Protein AF-A0A8S3EZU0-F1 (afdb_monomer_lite)

Sequence (63 aa):
GYWLAYKDGVYDITSYVENHPGGKMVLRSAGKALEACWKIFTMHDMDHVYEILEEYRIGNLPP

Foldseek 3Di:
DFWEDEDFWIFDCVVVQPVDPVHVPCSVRGPYYCPVVCVVVVVCVDPVSVVVRVVGTPDGHDD

Organism: NCBI:txid392030

Radius of gyration: 10.9 Å; chains: 1; bounding box: 32×22×24 Å

Secondary structure (DSSP, 8-state):
--EEEETTEEEE-TTTGGG-TTGGGGGGGTTSBSHHHHTT-GGG-SHHHHHHHHHTEEEE---

pLDDT: mean 95.79, std 2.5, range [86.56, 98.44]

Structure (mmCIF, N/CA/C/O backbone):
data_AF-A0A8S3EZU0-F1
#
_entry.id   AF-A0A8S3EZU0-F1
#
loop_
_atom_site.group_PDB
_atom_site.id
_atom_site.type_symbol
_atom_site.label_atom_id
_atom_site.label_alt_id
_atom_site.label_comp_id
_atom_site.label_asym_id
_atom_site.label_entity_id
_atom_site.label_seq_id
_atom_site.pdbx_PDB_ins_code
_atom_site.Cartn_x
_atom_site.Cartn_y
_atom_site.Cartn_z
_atom_site.occupancy
_atom_site.B_iso_or_equiv
_atom_site.auth_seq_id
_atom_site.auth_comp_id
_atom_site.auth_asym_id
_atom_site.auth_atom_id
_atom_site.pdbx_PDB_model_num
ATOM 1 N N . GLY A 1 1 ? -0.593 6.202 11.930 1.00 86.56 1 GLY A N 1
ATOM 2 C CA . GLY A 1 1 ? -0.250 5.040 11.102 1.00 86.56 1 GLY A CA 1
ATOM 3 C C . GLY A 1 1 ? -0.001 5.500 9.686 1.00 86.56 1 GLY A C 1
ATOM 4 O O . GLY A 1 1 ? -0.585 6.503 9.282 1.00 86.56 1 GLY A O 1
ATOM 5 N N . TYR A 1 2 ? 0.873 4.812 8.962 1.00 97.00 2 TYR A N 1
ATOM 6 C CA . TYR A 1 2 ? 1.092 5.010 7.531 1.00 97.00 2 TYR A CA 1
ATOM 7 C C . TYR A 1 2 ? 0.427 3.863 6.789 1.00 97.00 2 TYR A C 1
ATOM 9 O O . TYR A 1 2 ? 0.887 2.729 6.864 1.00 97.00 2 TYR A O 1
ATOM 17 N N . TRP A 1 3 ? -0.685 4.154 6.123 1.00 97.31 3 TRP A N 1
ATOM 18 C CA . TRP A 1 3 ? -1.477 3.134 5.442 1.00 97.31 3 TRP A CA 1
ATOM 19 C C . TRP A 1 3 ? -1.380 3.292 3.938 1.00 97.31 3 TRP A C 1
ATOM 21 O O . TRP A 1 3 ? -1.114 4.386 3.443 1.00 97.31 3 TRP A O 1
ATOM 31 N N . LEU A 1 4 ? -1.603 2.213 3.209 1.00 96.56 4 LEU A N 1
ATOM 32 C CA . LEU A 1 4 ? -1.613 2.205 1.754 1.00 96.56 4 LEU A CA 1
ATOM 33 C C . LEU A 1 4 ? -2.557 1.116 1.250 1.00 96.56 4 LEU A C 1
ATOM 35 O O . LEU A 1 4 ? -2.944 0.221 2.004 1.00 96.56 4 LEU A O 1
ATOM 39 N N . ALA A 1 5 ? -2.956 1.234 -0.011 1.00 97.56 5 ALA A N 1
ATOM 40 C CA . ALA A 1 5 ? -3.825 0.268 -0.666 1.00 97.56 5 ALA A CA 1
ATOM 41 C C . ALA A 1 5 ? -3.128 -0.344 -1.881 1.00 97.56 5 ALA A C 1
ATOM 43 O O . ALA A 1 5 ? -2.374 0.332 -2.583 1.00 97.56 5 ALA A O 1
ATOM 44 N N . TYR A 1 6 ? -3.390 -1.619 -2.130 1.00 97.25 6 TYR A N 1
ATOM 45 C CA . TYR A 1 6 ? -2.978 -2.301 -3.350 1.00 97.25 6 TYR A CA 1
ATOM 46 C C . TYR A 1 6 ? -4.010 -3.370 -3.688 1.00 97.25 6 TYR A C 1
ATOM 48 O O . TYR A 1 6 ? -4.304 -4.232 -2.856 1.00 97.25 6 TYR A O 1
ATOM 56 N N . LYS A 1 7 ? -4.570 -3.307 -4.901 1.00 94.81 7 LYS A N 1
ATOM 57 C CA . LYS A 1 7 ? -5.781 -4.049 -5.272 1.00 94.81 7 LYS A CA 1
ATOM 58 C C . LYS A 1 7 ? -6.861 -3.806 -4.206 1.00 94.81 7 LYS A C 1
ATOM 60 O O . LYS A 1 7 ? -7.120 -2.661 -3.844 1.00 94.81 7 LYS A O 1
ATOM 65 N N . ASP A 1 8 ? -7.428 -4.873 -3.657 1.00 96.06 8 ASP A N 1
ATOM 66 C CA . ASP A 1 8 ? -8.446 -4.790 -2.611 1.00 96.06 8 ASP A CA 1
ATOM 67 C C . ASP A 1 8 ? -7.847 -4.728 -1.200 1.00 96.06 8 ASP A C 1
ATOM 69 O O . ASP A 1 8 ? -8.589 -4.580 -0.235 1.00 96.06 8 ASP A O 1
ATOM 73 N N . GLY A 1 9 ? -6.529 -4.884 -1.040 1.00 98.19 9 GLY A N 1
ATOM 74 C CA . GLY A 1 9 ? -5.867 -4.933 0.261 1.00 98.19 9 GLY A CA 1
ATOM 75 C C . GLY A 1 9 ? -5.586 -3.547 0.840 1.00 98.19 9 GLY A C 1
ATOM 76 O O . GLY A 1 9 ? -5.190 -2.624 0.126 1.00 98.19 9 GLY A O 1
ATOM 77 N N . VAL A 1 10 ? -5.747 -3.420 2.158 1.00 98.25 10 VAL A N 1
ATOM 78 C CA . VAL A 1 10 ? -5.321 -2.260 2.952 1.00 98.25 10 VAL A CA 1
ATOM 79 C C . VAL A 1 10 ? -4.216 -2.709 3.899 1.00 98.25 10 VAL A C 1
ATOM 81 O O . VAL A 1 10 ? -4.383 -3.699 4.614 1.00 98.25 10 VAL A O 1
ATOM 84 N N . TYR A 1 11 ? -3.109 -1.971 3.933 1.00 98.38 11 TYR A N 1
ATOM 85 C CA . TYR A 1 11 ? -1.907 -2.363 4.667 1.00 98.38 11 TYR A CA 1
ATOM 86 C C . TYR A 1 11 ? -1.417 -1.231 5.569 1.00 98.38 11 TYR A C 1
ATOM 88 O O . TYR A 1 11 ? -1.373 -0.073 5.144 1.00 98.38 11 TYR A O 1
ATOM 96 N N . ASP A 1 12 ? -1.023 -1.566 6.799 1.00 98.31 12 ASP A N 1
ATOM 97 C CA . ASP A 1 12 ? -0.368 -0.646 7.729 1.00 98.31 12 ASP A CA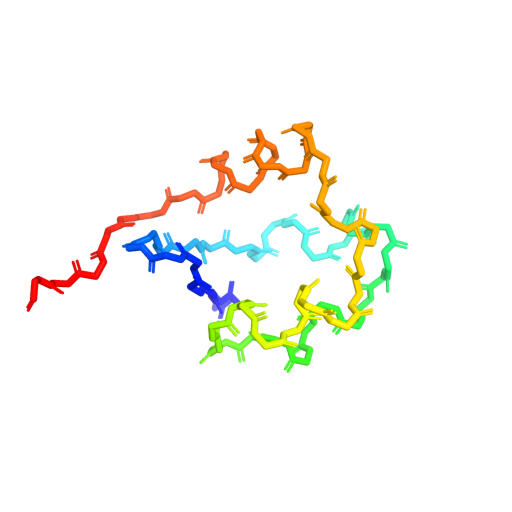 1
ATOM 98 C C . ASP A 1 12 ? 1.141 -0.894 7.733 1.00 98.31 12 ASP A C 1
ATOM 100 O O . ASP A 1 12 ? 1.648 -1.817 8.365 1.00 98.31 12 ASP A O 1
ATOM 104 N N . ILE A 1 13 ? 1.874 -0.018 7.052 1.00 97.50 13 ILE A N 1
ATOM 105 C CA . ILE A 1 13 ? 3.327 -0.115 6.916 1.00 97.50 13 ILE A CA 1
ATOM 106 C C . ILE A 1 13 ? 4.080 0.655 8.003 1.00 97.50 13 ILE A C 1
ATOM 108 O O . ILE A 1 13 ? 5.274 0.905 7.849 1.00 97.50 13 ILE A O 1
ATOM 112 N N . THR A 1 14 ? 3.425 1.076 9.093 1.00 98.00 14 THR A N 1
ATOM 113 C CA . THR A 1 14 ? 4.051 1.935 10.116 1.00 98.00 14 THR A CA 1
ATOM 114 C C . THR A 1 14 ? 5.364 1.359 10.648 1.00 98.00 14 THR A C 1
ATOM 116 O O . THR A 1 14 ? 6.330 2.104 10.799 1.00 98.00 14 THR A O 1
ATOM 119 N N . SER A 1 15 ? 5.427 0.045 10.880 1.00 97.19 15 SER A N 1
ATOM 120 C CA . SER A 1 15 ? 6.635 -0.659 11.335 1.00 97.19 15 SER A CA 1
ATOM 121 C C . SER A 1 15 ? 7.621 -0.998 10.211 1.00 97.19 15 SER A C 1
ATOM 123 O O . SER A 1 15 ? 8.781 -1.291 10.491 1.00 97.19 15 SER A O 1
ATOM 125 N N . TYR A 1 16 ? 7.196 -0.931 8.948 1.00 97.19 16 TYR A N 1
ATOM 126 C CA . TYR A 1 16 ? 8.029 -1.235 7.785 1.00 97.19 16 TYR A CA 1
ATOM 127 C C . TYR A 1 16 ? 8.837 -0.032 7.281 1.00 97.19 16 TYR A C 1
ATOM 129 O O . TYR A 1 16 ? 9.867 -0.219 6.638 1.00 97.19 16 TYR A O 1
ATOM 137 N N . VAL A 1 17 ? 8.410 1.206 7.574 1.00 96.94 17 VAL A N 1
ATOM 138 C CA . VAL A 1 17 ? 9.001 2.440 7.008 1.00 96.94 17 VAL A CA 1
ATOM 139 C C . VAL A 1 17 ? 10.530 2.483 7.103 1.00 96.94 17 VAL A C 1
ATOM 141 O O . VAL A 1 17 ? 11.184 2.841 6.126 1.00 96.94 17 VAL A O 1
ATOM 144 N N . GLU A 1 18 ? 11.100 2.124 8.254 1.00 96.69 18 GLU A N 1
ATOM 145 C CA . GLU A 1 18 ? 12.554 2.187 8.477 1.00 96.69 18 GLU A CA 1
ATOM 146 C C . GLU A 1 18 ? 13.319 1.035 7.796 1.00 96.69 18 GLU A C 1
ATOM 148 O O . GLU A 1 18 ? 14.522 1.147 7.580 1.00 96.69 18 GLU A O 1
ATOM 153 N N . ASN A 1 19 ? 12.623 -0.037 7.400 1.00 96.56 19 ASN A N 1
ATOM 154 C CA . ASN A 1 19 ? 13.193 -1.200 6.712 1.00 96.56 19 ASN A CA 1
ATOM 155 C C . ASN A 1 19 ? 13.014 -1.147 5.187 1.00 96.56 19 ASN A C 1
ATOM 157 O O . ASN A 1 19 ? 13.552 -1.995 4.476 1.00 96.56 19 ASN A O 1
ATOM 161 N N . HIS A 1 20 ? 12.260 -0.176 4.666 1.00 96.75 20 HIS A N 1
ATOM 162 C CA . HIS A 1 20 ? 12.011 -0.068 3.234 1.00 96.75 20 HIS A CA 1
ATOM 163 C C . HIS A 1 20 ? 13.315 0.245 2.464 1.00 96.75 20 HIS A C 1
ATOM 165 O O . HIS A 1 20 ? 13.927 1.288 2.718 1.00 96.75 20 HIS A O 1
ATOM 171 N N . PRO A 1 21 ? 13.723 -0.572 1.467 1.00 96.81 21 PRO A N 1
ATOM 172 C CA . PRO A 1 21 ? 14.980 -0.371 0.735 1.00 96.81 21 PRO A CA 1
ATOM 173 C C . PRO A 1 21 ? 15.086 0.973 0.002 1.00 96.81 21 PRO A C 1
ATOM 175 O O . PRO A 1 21 ? 16.168 1.546 -0.097 1.00 96.81 21 PRO A O 1
ATOM 178 N N . GLY A 1 22 ? 13.963 1.523 -0.476 1.00 94.12 22 GLY A N 1
ATOM 179 C CA . GLY A 1 22 ? 13.902 2.867 -1.069 1.00 94.12 22 GLY A CA 1
ATOM 180 C C . GLY A 1 22 ? 13.902 4.008 -0.039 1.00 94.12 22 GLY A C 1
ATOM 181 O O . GLY A 1 22 ? 13.631 5.162 -0.384 1.00 94.12 22 GLY A O 1
ATOM 182 N N . GLY A 1 23 ? 14.136 3.693 1.237 1.00 95.62 23 GLY A N 1
ATOM 183 C CA . GLY A 1 23 ? 14.130 4.613 2.365 1.00 95.62 23 GLY A CA 1
ATOM 184 C C . GLY A 1 23 ? 12.775 5.285 2.584 1.00 95.62 23 GLY A C 1
ATOM 185 O O . GLY A 1 23 ? 11.717 4.802 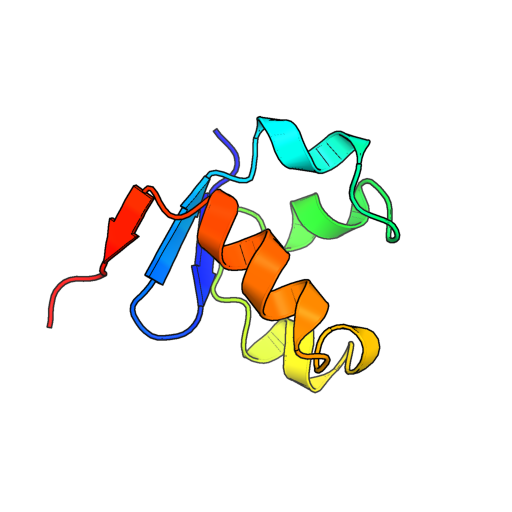2.169 1.00 95.62 23 GLY A O 1
ATOM 186 N N . LYS A 1 24 ? 12.810 6.482 3.180 1.00 95.25 24 LYS A N 1
ATOM 187 C CA . LYS A 1 24 ? 11.612 7.265 3.536 1.00 95.25 24 LYS A CA 1
ATOM 188 C C . LYS A 1 24 ? 10.785 7.747 2.337 1.00 95.25 24 LYS A C 1
ATOM 190 O O . LYS A 1 24 ? 9.738 8.358 2.534 1.00 95.25 24 LYS A O 1
ATOM 195 N N . MET A 1 25 ? 11.197 7.455 1.098 1.00 92.88 25 MET A N 1
ATOM 196 C CA . MET A 1 25 ? 10.406 7.761 -0.097 1.00 92.88 25 MET A CA 1
ATOM 197 C C . MET A 1 25 ? 9.040 7.057 -0.092 1.00 92.88 25 MET A C 1
ATOM 199 O O . MET A 1 25 ? 8.088 7.611 -0.641 1.00 92.88 25 MET A O 1
ATOM 203 N N . VAL A 1 26 ? 8.908 5.917 0.602 1.00 94.75 26 VAL A N 1
ATOM 204 C CA . VAL A 1 26 ? 7.624 5.216 0.799 1.00 94.75 26 VAL A CA 1
ATOM 205 C C . VAL A 1 26 ? 6.545 6.111 1.417 1.00 94.75 26 VAL A C 1
ATOM 207 O O . VAL A 1 26 ? 5.371 5.996 1.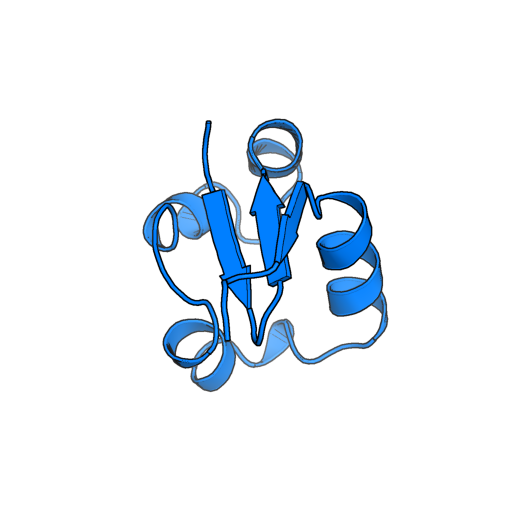073 1.00 94.75 26 VAL A O 1
ATOM 210 N N . LEU A 1 27 ? 6.934 7.090 2.242 1.00 95.38 27 LEU A N 1
ATOM 211 C CA . LEU A 1 27 ? 6.001 8.023 2.878 1.00 95.38 27 LEU A CA 1
ATOM 212 C C . LEU A 1 27 ? 5.254 8.904 1.864 1.00 95.38 27 LEU A C 1
ATOM 214 O O . LEU A 1 27 ? 4.182 9.416 2.174 1.00 95.38 27 LEU A O 1
ATOM 218 N N . ARG A 1 28 ? 5.756 9.047 0.628 1.00 93.56 28 ARG A N 1
ATOM 219 C CA . ARG A 1 28 ? 5.043 9.753 -0.455 1.00 93.56 28 ARG A CA 1
ATOM 220 C C . ARG A 1 28 ? 3.792 9.010 -0.937 1.00 93.56 28 ARG A C 1
ATOM 222 O O . ARG A 1 28 ? 2.914 9.640 -1.543 1.00 93.56 28 ARG A O 1
ATOM 229 N N . SER A 1 29 ? 3.724 7.708 -0.664 1.00 93.25 29 SER A N 1
ATOM 230 C CA . SER A 1 29 ? 2.601 6.818 -0.969 1.00 93.25 29 SER A CA 1
ATOM 231 C C . SER A 1 29 ? 1.664 6.605 0.224 1.00 93.25 29 SER A C 1
ATOM 233 O O . SER A 1 29 ? 0.656 5.921 0.076 1.00 93.25 29 SER A O 1
ATOM 235 N N . ALA A 1 30 ? 1.955 7.189 1.394 1.00 94.44 30 ALA A N 1
ATOM 236 C CA . ALA A 1 30 ? 1.068 7.080 2.546 1.00 94.44 30 ALA A CA 1
ATOM 237 C C . ALA A 1 30 ? -0.311 7.690 2.229 1.00 94.44 30 ALA A C 1
ATOM 239 O O . ALA A 1 30 ? -0.415 8.794 1.690 1.00 94.44 30 ALA A O 1
ATOM 240 N N . GLY A 1 31 ? -1.364 6.945 2.554 1.00 95.19 31 GLY A N 1
ATOM 241 C CA . GLY A 1 31 ? -2.760 7.257 2.264 1.00 95.19 31 GLY A CA 1
ATOM 242 C C . GLY A 1 31 ? -3.166 7.074 0.799 1.00 95.19 31 GLY A C 1
ATOM 243 O O . GLY A 1 31 ? -4.220 7.573 0.415 1.00 95.19 31 GLY A O 1
ATOM 244 N N . LYS A 1 32 ? -2.345 6.423 -0.039 1.00 94.81 32 LYS A N 1
ATOM 245 C CA . LYS A 1 32 ? -2.595 6.272 -1.482 1.00 94.81 32 LYS A CA 1
ATOM 246 C C . LYS A 1 32 ? -2.610 4.811 -1.921 1.00 94.81 32 LYS A C 1
ATOM 248 O O . LYS A 1 32 ? -2.098 3.928 -1.235 1.00 94.81 32 LYS A O 1
ATOM 253 N N . ALA A 1 33 ? -3.171 4.596 -3.107 1.00 96.19 33 ALA A N 1
ATOM 254 C CA . ALA A 1 33 ? -3.108 3.329 -3.817 1.00 96.19 33 ALA A CA 1
ATOM 255 C C . ALA A 1 33 ? -1.761 3.186 -4.553 1.00 96.19 33 ALA A C 1
ATOM 257 O O . ALA A 1 33 ? -1.240 4.159 -5.118 1.00 96.19 33 ALA A O 1
ATOM 258 N N . LEU A 1 34 ? -1.167 1.995 -4.512 1.00 96.06 34 LEU A N 1
ATOM 259 C CA . LEU A 1 34 ? 0.191 1.747 -4.995 1.00 96.06 34 LEU A CA 1
ATOM 260 C C . LEU A 1 34 ? 0.288 1.561 -6.511 1.00 96.06 34 LEU A C 1
ATOM 262 O O . LEU A 1 34 ? 1.372 1.747 -7.056 1.00 96.06 34 LEU A O 1
ATOM 266 N N . GLU A 1 35 ? -0.803 1.273 -7.221 1.00 94.06 35 GLU A N 1
ATOM 267 C CA . GLU A 1 35 ? -0.805 0.897 -8.643 1.00 94.06 35 GLU A CA 1
ATOM 268 C C . GLU A 1 35 ? -0.118 1.940 -9.524 1.00 94.06 35 GLU A C 1
ATOM 270 O O . GLU A 1 35 ? 0.670 1.592 -10.399 1.00 94.06 35 GLU A O 1
ATOM 275 N N . ALA A 1 36 ? -0.394 3.228 -9.302 1.00 90.88 36 ALA A N 1
ATOM 276 C CA . ALA A 1 36 ? 0.229 4.300 -10.078 1.00 90.88 36 ALA A CA 1
ATOM 277 C C . ALA A 1 36 ? 1.736 4.410 -9.798 1.00 90.88 36 ALA A C 1
ATOM 279 O O . ALA A 1 36 ? 2.521 4.665 -10.708 1.00 90.88 36 ALA A O 1
ATOM 280 N N . CYS A 1 37 ? 2.1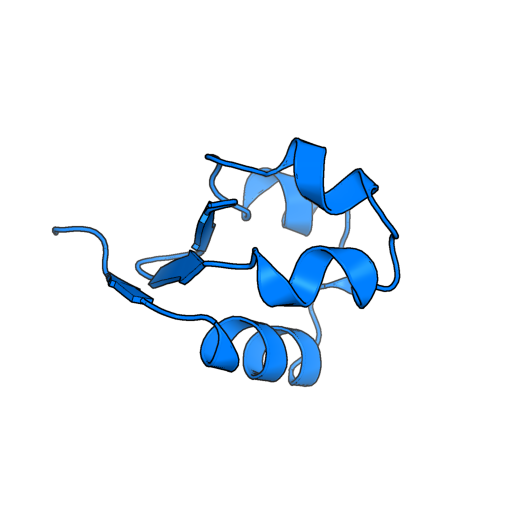38 4.196 -8.544 1.00 91.38 37 CYS A N 1
ATOM 281 C CA . CYS A 1 37 ? 3.530 4.267 -8.116 1.00 91.38 37 CYS A CA 1
ATOM 282 C C . CYS A 1 37 ? 4.322 3.062 -8.644 1.00 91.38 37 CYS A C 1
ATOM 284 O O . CYS A 1 37 ? 5.352 3.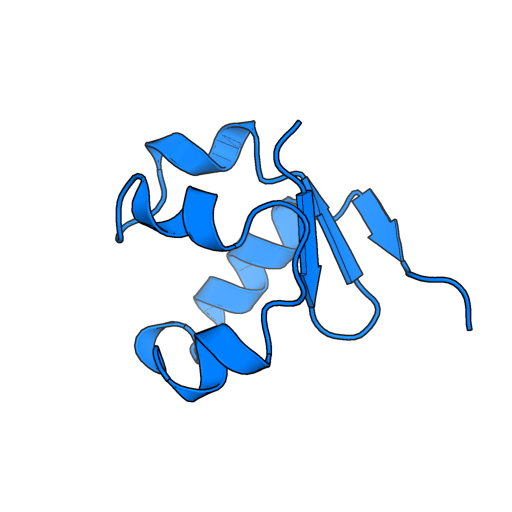231 -9.291 1.00 91.38 37 CYS A O 1
ATOM 286 N N . TRP A 1 38 ? 3.809 1.848 -8.451 1.00 94.44 38 TRP A N 1
ATOM 287 C CA . TRP A 1 38 ? 4.469 0.601 -8.842 1.00 94.44 38 TRP A CA 1
ATOM 288 C C . TRP A 1 38 ? 4.527 0.390 -10.359 1.00 94.44 38 TRP A C 1
ATOM 290 O O . TRP A 1 38 ? 5.450 -0.258 -10.839 1.00 94.44 38 TRP A O 1
ATOM 300 N N . LYS A 1 39 ? 3.640 1.027 -11.139 1.00 93.31 39 LYS A N 1
ATOM 301 C CA . LYS A 1 39 ? 3.778 1.108 -12.608 1.00 93.31 39 LYS A CA 1
ATOM 302 C C . LYS A 1 39 ? 5.020 1.879 -13.069 1.00 93.31 39 LYS A C 1
ATOM 304 O O . LYS A 1 39 ? 5.502 1.632 -14.168 1.00 93.31 39 LYS A O 1
ATOM 309 N N . ILE A 1 40 ? 5.503 2.832 -12.270 1.00 93.25 40 ILE A N 1
ATOM 310 C CA . ILE A 1 40 ? 6.695 3.643 -12.576 1.00 93.25 40 ILE A CA 1
ATOM 311 C C . ILE A 1 40 ? 7.932 3.014 -11.929 1.00 93.25 40 ILE A C 1
ATOM 313 O O . ILE A 1 40 ? 8.982 2.889 -12.553 1.00 93.25 40 ILE A O 1
ATOM 317 N N . PHE A 1 41 ? 7.803 2.601 -10.670 1.00 92.62 41 PHE A N 1
ATOM 318 C CA . PHE A 1 41 ? 8.860 1.990 -9.875 1.00 92.62 41 PHE A CA 1
ATOM 319 C C . PHE A 1 41 ? 8.757 0.468 -9.945 1.00 92.62 41 PHE A C 1
ATOM 321 O O . PHE A 1 41 ? 8.429 -0.194 -8.961 1.00 92.62 41 PHE A O 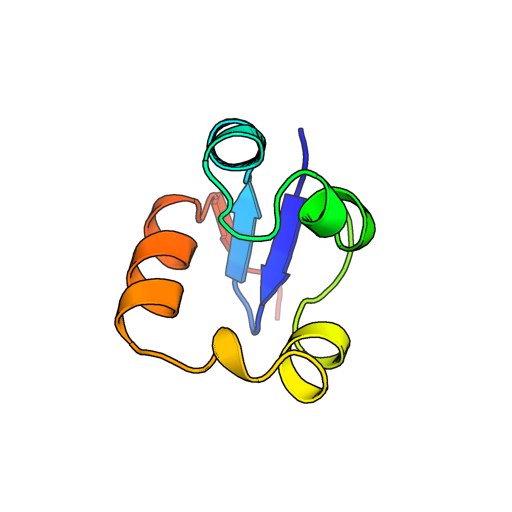1
ATOM 328 N N . THR A 1 42 ? 9.044 -0.080 -11.124 1.00 95.19 42 THR A N 1
ATOM 329 C CA . THR A 1 42 ? 8.826 -1.498 -11.445 1.00 95.19 42 THR A CA 1
ATOM 330 C C . THR A 1 42 ? 9.707 -2.467 -10.657 1.00 95.19 42 THR A C 1
ATOM 332 O O . THR A 1 42 ? 9.450 -3.662 -10.684 1.00 95.19 42 THR A O 1
ATOM 335 N N . MET A 1 43 ? 10.696 -1.989 -9.888 1.00 94.75 43 MET A N 1
ATOM 336 C CA . MET A 1 43 ? 11.464 -2.850 -8.979 1.00 94.75 43 MET A CA 1
ATOM 337 C C . MET A 1 43 ? 10.624 -3.468 -7.853 1.00 94.75 43 MET A C 1
ATOM 339 O O . MET A 1 43 ? 11.143 -4.286 -7.113 1.00 94.75 43 MET A O 1
ATOM 343 N N . HIS A 1 44 ? 9.357 -3.083 -7.694 1.00 96.38 44 HIS A N 1
ATOM 344 C CA . HIS A 1 44 ? 8.445 -3.714 -6.737 1.00 96.38 44 HIS A CA 1
ATOM 345 C C . HIS A 1 44 ? 7.674 -4.904 -7.336 1.00 96.38 44 HIS A C 1
ATOM 347 O O . HIS A 1 44 ? 6.976 -5.593 -6.600 1.00 96.38 44 HIS A O 1
ATOM 353 N N . ASP A 1 45 ? 7.791 -5.155 -8.646 1.00 95.31 45 ASP A N 1
ATOM 354 C CA . ASP A 1 45 ? 7.138 -6.273 -9.342 1.00 95.31 45 ASP A CA 1
ATOM 355 C C . ASP A 1 45 ? 7.966 -7.560 -9.193 1.00 95.31 45 ASP A C 1
ATOM 357 O O . ASP A 1 45 ? 8.616 -8.039 -10.123 1.00 95.31 45 ASP A O 1
ATOM 361 N N . MET A 1 46 ? 8.042 -8.055 -7.957 1.00 96.75 46 MET A N 1
ATOM 362 C CA . MET A 1 46 ? 8.761 -9.273 -7.584 1.00 96.75 46 MET A CA 1
ATOM 363 C C . MET A 1 46 ? 7.975 -10.016 -6.502 1.00 96.75 46 MET A C 1
ATOM 365 O O . MET A 1 46 ? 7.523 -9.390 -5.545 1.00 96.75 46 MET A O 1
ATOM 369 N N . ASP A 1 47 ? 7.874 -11.346 -6.605 1.00 97.69 47 ASP A N 1
ATOM 370 C CA . ASP A 1 47 ? 7.076 -12.188 -5.691 1.00 97.69 47 ASP A CA 1
ATOM 371 C C . ASP A 1 47 ? 7.346 -11.894 -4.207 1.00 97.69 47 ASP A C 1
ATOM 373 O O . ASP A 1 47 ? 6.419 -11.621 -3.448 1.00 97.69 47 ASP A O 1
ATOM 377 N N . HIS A 1 48 ? 8.619 -11.812 -3.810 1.00 97.19 48 HIS A N 1
ATOM 378 C CA . HIS A 1 48 ? 8.996 -11.527 -2.421 1.00 97.19 48 HIS A CA 1
ATOM 379 C C . HIS A 1 48 ? 8.536 -10.147 -1.914 1.00 97.19 48 HIS A C 1
ATOM 381 O O . HIS A 1 48 ? 8.356 -9.960 -0.715 1.00 97.19 48 HIS A O 1
ATOM 387 N N . VAL A 1 49 ? 8.346 -9.153 -2.791 1.00 97.44 49 VAL A N 1
ATOM 388 C CA . VAL A 1 49 ? 7.827 -7.833 -2.389 1.00 97.44 49 VAL A CA 1
ATOM 389 C C . VAL A 1 49 ? 6.337 -7.930 -2.075 1.00 97.44 49 VAL A C 1
ATOM 391 O O . VAL A 1 49 ? 5.873 -7.310 -1.119 1.00 97.44 49 VAL A O 1
ATOM 394 N N . TYR A 1 50 ? 5.594 -8.734 -2.838 1.00 97.38 50 TYR A N 1
ATOM 395 C CA . TYR A 1 50 ? 4.194 -9.031 -2.544 1.00 97.38 50 TYR A CA 1
ATOM 396 C C . TYR A 1 50 ? 4.047 -9.834 -1.247 1.00 97.38 50 TYR A C 1
ATOM 398 O O . TYR A 1 50 ? 3.151 -9.537 -0.461 1.00 97.38 50 TYR A O 1
ATOM 406 N N . GLU A 1 51 ? 4.947 -10.788 -0.991 1.00 98.25 51 GLU A N 1
ATOM 407 C CA . GLU A 1 51 ? 5.000 -11.533 0.275 1.00 98.25 51 GLU A CA 1
ATOM 408 C C . GLU A 1 51 ? 5.214 -10.593 1.469 1.00 98.25 51 GLU A C 1
ATOM 410 O O . GLU A 1 51 ? 4.416 -10.611 2.403 1.00 98.25 51 GLU A O 1
ATOM 415 N N . ILE A 1 52 ? 6.213 -9.702 1.395 1.00 97.75 52 ILE A N 1
ATOM 416 C CA . ILE A 1 52 ? 6.461 -8.678 2.425 1.00 97.75 52 ILE A CA 1
ATOM 417 C C . ILE A 1 52 ? 5.232 -7.784 2.609 1.00 97.75 52 ILE A C 1
ATOM 419 O O . ILE A 1 52 ? 4.858 -7.483 3.738 1.00 97.75 52 ILE A O 1
ATOM 423 N N . LEU A 1 53 ? 4.599 -7.331 1.521 1.00 97.75 53 LEU A N 1
ATOM 424 C CA . LEU A 1 53 ? 3.430 -6.456 1.604 1.00 97.75 53 LEU A CA 1
ATOM 425 C C . LEU A 1 53 ? 2.280 -7.134 2.365 1.00 97.75 53 LEU A C 1
ATOM 427 O O . LEU A 1 53 ? 1.667 -6.496 3.220 1.00 97.75 53 LEU A O 1
ATOM 431 N N . GLU A 1 54 ? 2.011 -8.414 2.099 1.00 98.31 54 GLU A N 1
ATOM 432 C CA . GLU A 1 54 ? 0.938 -9.163 2.766 1.00 98.31 54 GLU A CA 1
ATOM 433 C C . GLU A 1 54 ? 1.155 -9.346 4.275 1.00 98.31 54 GLU A C 1
ATOM 435 O O . GLU A 1 54 ? 0.167 -9.397 5.010 1.00 98.31 54 GLU A O 1
ATOM 440 N N . GLU A 1 55 ? 2.395 -9.329 4.777 1.00 98.25 55 GLU A N 1
ATOM 441 C CA . GLU A 1 55 ? 2.667 -9.328 6.227 1.00 98.25 55 GLU A CA 1
ATOM 442 C C . GLU A 1 55 ? 2.068 -8.106 6.947 1.00 98.25 55 GLU A C 1
ATOM 444 O O . GLU A 1 55 ? 1.786 -8.159 8.146 1.00 98.25 55 GLU A O 1
ATOM 449 N N . TYR A 1 56 ? 1.843 -7.007 6.221 1.00 98.25 56 TYR A N 1
ATOM 450 C CA . TYR A 1 56 ? 1.333 -5.744 6.758 1.00 98.25 56 TYR A CA 1
ATOM 451 C C . TYR A 1 56 ? -0.163 -5.525 6.506 1.00 98.25 56 TYR A C 1
ATOM 453 O O . TYR A 1 56 ? -0.676 -4.431 6.765 1.00 98.25 56 TYR A O 1
ATOM 461 N N . ARG A 1 57 ? -0.889 -6.521 5.985 1.00 98.44 57 ARG A N 1
ATOM 462 C CA . ARG A 1 57 ? -2.315 -6.374 5.666 1.00 98.44 57 ARG A CA 1
ATOM 463 C C . ARG A 1 57 ? -3.158 -6.256 6.930 1.00 98.44 57 ARG A C 1
ATOM 465 O O . ARG A 1 57 ? -3.075 -7.079 7.835 1.00 98.44 57 ARG A O 1
ATOM 472 N N . ILE A 1 58 ? -4.032 -5.254 6.953 1.00 98.38 58 ILE A N 1
ATOM 473 C CA . ILE A 1 58 ? -4.975 -5.002 8.054 1.00 98.38 58 ILE A CA 1
ATOM 474 C C . ILE A 1 58 ? -6.439 -5.207 7.652 1.00 98.38 58 ILE A C 1
ATOM 476 O O . ILE A 1 58 ? -7.327 -5.146 8.499 1.00 98.38 58 ILE A O 1
ATOM 480 N N . GLY A 1 59 ? -6.712 -5.452 6.370 1.00 98.06 59 GLY A N 1
ATOM 481 C CA . GLY A 1 59 ? -8.055 -5.729 5.879 1.00 98.06 59 GLY A CA 1
ATOM 482 C C . GLY A 1 59 ? -8.187 -5.506 4.381 1.00 98.06 59 GLY A C 1
ATOM 483 O O . GLY A 1 59 ? -7.187 -5.441 3.661 1.00 98.06 59 GLY A O 1
ATOM 484 N N . ASN A 1 60 ? -9.439 -5.380 3.939 1.00 98.19 60 ASN A N 1
ATOM 485 C CA . ASN A 1 60 ? -9.798 -5.149 2.544 1.00 98.19 60 ASN A CA 1
ATOM 486 C C . ASN A 1 60 ? -10.681 -3.915 2.397 1.00 98.19 60 ASN A C 1
ATOM 488 O O . ASN A 1 60 ? -11.437 -3.573 3.311 1.00 98.19 60 ASN A O 1
ATOM 492 N N . LEU A 1 61 ? -10.614 -3.285 1.228 1.00 94.19 61 LEU A N 1
ATOM 493 C CA . LEU A 1 61 ? -11.589 -2.291 0.812 1.00 94.19 61 LEU A CA 1
ATOM 494 C C . LEU A 1 61 ? -12.969 -2.946 0.637 1.00 94.19 61 LEU A C 1
ATOM 496 O O . LEU A 1 61 ? -13.056 -4.127 0.286 1.00 94.19 61 LEU A O 1
ATOM 500 N N . PRO A 1 62 ? -14.053 -2.202 0.910 1.00 92.62 62 PRO A N 1
ATOM 501 C CA . PRO A 1 62 ? -15.392 -2.669 0.592 1.00 92.62 62 PRO A CA 1
ATOM 502 C C . PRO A 1 62 ? -15.558 -2.853 -0.931 1.00 92.62 62 PRO A C 1
ATOM 504 O O . PRO A 1 62 ? -14.839 -2.197 -1.689 1.00 92.62 62 PRO A O 1
ATOM 507 N N . PRO A 1 63 ? -16.492 -3.723 -1.360 1.00 87.19 63 PRO A N 1
ATOM 508 C CA . PRO A 1 63 ? -16.809 -3.938 -2.772 1.00 87.19 63 PRO A CA 1
ATOM 509 C C . PRO A 1 63 ? -17.262 -2.672 -3.506 1.00 87.19 63 PRO A C 1
ATOM 511 O O . PRO A 1 63 ? -17.904 -1.810 -2.859 1.00 87.19 63 PRO A O 1
#

InterPro domains:
  IPR001199 Cytochrome b5-like heme/steroid binding domain [PF00173] (2-61)
  IPR001199 Cytochrome b5-like heme/steroid binding domain [PR00363] (10-20)
  IPR001199 Cytochrome b5-like heme/steroid binding domain [PR00363] (20-34)
  IPR001199 Cytochrome b5-like heme/steroid binding domain [PR00363] (49-61)
  IPR001199 Cytochrome b5-like heme/steroid binding domain [PS50255] (1-62)
  IPR001199 Cytochrome b5-like heme/steroid binding domain [SM01117] (1-62)
  IPR018506 Cytochrome b5, heme-binding site [PS00191] (16-23)
  IPR036400 Cytochrome b5-like heme/steroid binding domain superfamily [G3DSA:3.10.120.10] (1-63)
  IPR036400 Cytochrome b5-like heme/steroid binding domain superfamily [SSF55856] (2-62)